Protein AF-A0A7C4HM32-F1 (afdb_monomer_lite)

Sequence (78 aa):
MKKYRLLAALLAVALMAGGCIAAKYAYQVNKDKALAVYDGALKLPGLKEKVEVWRDSYGVPHIVAQNEDDLYYAIGYV

Structure (mmCIF, N/CA/C/O backbone):
data_AF-A0A7C4HM32-F1
#
_entry.id   AF-A0A7C4HM32-F1
#
loop_
_atom_site.group_PDB
_atom_site.id
_atom_site.type_symbol
_atom_site.label_atom_id
_atom_site.label_alt_id
_atom_site.label_comp_id
_atom_site.label_asym_id
_atom_site.label_entity_id
_atom_site.label_seq_id
_atom_site.pdbx_PDB_ins_code
_atom_site.Cartn_x
_atom_site.Cartn_y
_atom_site.Cartn_z
_atom_site.occupancy
_atom_site.B_iso_or_equiv
_atom_site.auth_seq_id
_atom_site.auth_comp_id
_atom_site.auth_asym_id
_atom_site.auth_atom_id
_atom_site.pdbx_PDB_model_num
ATOM 1 N N . MET A 1 1 ? 43.689 2.743 -39.198 1.00 62.25 1 MET A N 1
ATOM 2 C CA . MET A 1 1 ? 42.358 3.336 -39.463 1.00 62.25 1 MET A CA 1
ATOM 3 C C . MET A 1 1 ? 41.205 2.348 -39.222 1.00 62.25 1 MET A C 1
ATOM 5 O O . MET A 1 1 ? 40.442 2.576 -38.298 1.00 62.25 1 MET A O 1
ATOM 9 N N . LYS A 1 2 ? 41.077 1.232 -39.968 1.00 75.31 2 LYS A N 1
ATOM 10 C CA . LYS A 1 2 ? 39.931 0.288 -39.849 1.00 75.31 2 LYS A CA 1
ATOM 11 C C . LYS A 1 2 ? 39.820 -0.440 -38.490 1.00 75.31 2 LYS A C 1
ATOM 13 O O . LYS A 1 2 ? 38.728 -0.518 -37.943 1.00 75.31 2 LYS A O 1
ATOM 18 N N . LYS A 1 3 ? 40.944 -0.885 -37.906 1.00 80.81 3 LYS A N 1
ATOM 19 C CA . LYS A 1 3 ? 40.979 -1.580 -36.597 1.00 80.81 3 LYS A CA 1
ATOM 20 C C . LYS A 1 3 ? 40.427 -0.750 -35.427 1.00 80.81 3 LYS A C 1
ATOM 22 O O . LYS A 1 3 ? 39.695 -1.268 -34.596 1.00 80.81 3 LYS A O 1
ATOM 27 N N . TYR A 1 4 ? 40.707 0.554 -35.410 1.00 88.50 4 TYR A N 1
ATOM 28 C CA . TYR A 1 4 ? 40.200 1.465 -34.377 1.00 88.50 4 TYR A CA 1
ATOM 29 C C . TYR A 1 4 ? 38.706 1.772 -34.553 1.00 88.50 4 TYR A C 1
ATOM 31 O O . TYR A 1 4 ? 38.010 1.957 -33.564 1.00 88.50 4 TYR A O 1
ATOM 39 N N . ARG A 1 5 ? 38.191 1.751 -35.793 1.00 91.31 5 ARG A N 1
ATOM 40 C CA . ARG A 1 5 ? 36.749 1.895 -36.071 1.00 91.31 5 ARG A CA 1
ATOM 41 C C . ARG A 1 5 ? 35.950 0.685 -35.576 1.00 91.31 5 ARG A C 1
ATOM 43 O O . ARG A 1 5 ? 34.876 0.870 -35.023 1.00 91.31 5 ARG A O 1
ATOM 50 N N . LEU A 1 6 ? 36.491 -0.527 -35.727 1.00 90.06 6 LEU A N 1
ATOM 51 C CA . LEU A 1 6 ? 35.885 -1.753 -35.190 1.00 90.06 6 LEU A CA 1
ATOM 52 C C . LEU A 1 6 ? 35.885 -1.771 -33.655 1.00 90.06 6 LEU A C 1
ATOM 54 O O . LEU A 1 6 ? 34.854 -2.045 -33.053 1.00 90.06 6 LEU A O 1
ATOM 58 N N . LEU A 1 7 ? 37.008 -1.411 -33.025 1.00 93.12 7 LEU A N 1
ATOM 59 C CA . LEU A 1 7 ? 37.091 -1.298 -31.563 1.00 93.12 7 LEU A CA 1
ATOM 60 C C . LEU A 1 7 ? 36.122 -0.243 -31.011 1.00 93.12 7 LEU A C 1
ATOM 62 O O . LEU A 1 7 ? 35.435 -0.505 -30.029 1.00 93.12 7 LEU A O 1
ATOM 66 N N . ALA A 1 8 ? 36.011 0.916 -31.666 1.00 93.50 8 ALA A N 1
ATOM 67 C CA . ALA A 1 8 ? 35.067 1.959 -31.271 1.00 93.50 8 ALA A CA 1
ATOM 68 C C . ALA A 1 8 ? 33.602 1.508 -31.411 1.00 93.50 8 ALA A C 1
ATOM 70 O O . ALA A 1 8 ? 32.793 1.785 -30.529 1.00 93.50 8 ALA A O 1
ATOM 71 N N . ALA A 1 9 ? 33.263 0.779 -32.479 1.00 94.69 9 ALA A N 1
ATOM 72 C CA . ALA A 1 9 ? 31.919 0.238 -32.670 1.00 94.69 9 ALA A CA 1
ATOM 73 C C . ALA A 1 9 ? 31.562 -0.806 -31.597 1.00 94.69 9 ALA A C 1
ATOM 75 O O . ALA A 1 9 ? 30.472 -0.753 -31.034 1.00 94.69 9 ALA A O 1
ATOM 76 N N . LEU A 1 10 ? 32.489 -1.709 -31.259 1.00 95.62 10 LEU A N 1
ATOM 77 C CA . LEU A 1 10 ? 32.288 -2.693 -30.189 1.00 95.62 10 LEU A CA 1
ATOM 78 C C . LEU A 1 10 ? 32.112 -2.025 -28.821 1.00 95.62 10 LEU A C 1
ATOM 80 O O . LEU A 1 10 ? 31.237 -2.425 -28.057 1.00 95.62 10 LEU A O 1
ATOM 84 N N . LEU A 1 11 ? 32.891 -0.979 -28.535 1.00 96.00 11 LEU A N 1
ATOM 85 C CA . LEU A 1 11 ? 32.761 -0.210 -27.299 1.0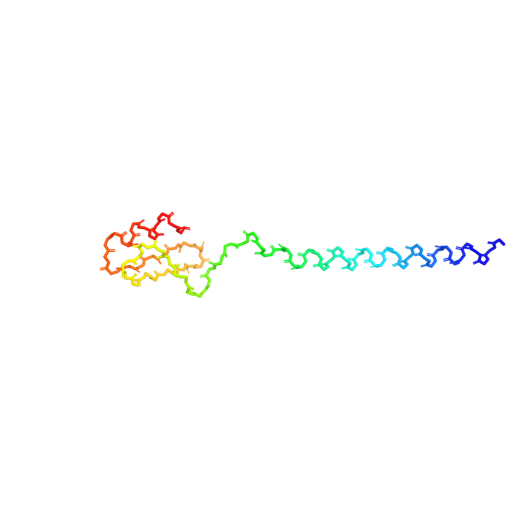0 96.00 11 LEU A CA 1
ATOM 86 C C . LEU A 1 11 ? 31.396 0.493 -27.216 1.00 96.00 11 LEU A C 1
ATOM 88 O O . LEU A 1 11 ? 30.740 0.444 -26.180 1.00 96.00 11 LEU A O 1
ATOM 92 N N . ALA A 1 12 ? 30.938 1.100 -28.314 1.00 96.00 12 ALA A N 1
ATOM 93 C CA . ALA A 1 12 ? 29.632 1.752 -28.380 1.00 96.00 12 ALA A CA 1
ATOM 94 C C . ALA A 1 12 ? 28.475 0.760 -28.168 1.00 96.00 12 ALA A C 1
ATOM 96 O O . ALA A 1 12 ? 27.530 1.060 -27.438 1.00 96.00 12 ALA A O 1
ATOM 97 N N . VAL A 1 13 ? 28.563 -0.440 -28.752 1.00 96.75 13 VAL A N 1
ATOM 98 C CA . VAL A 1 13 ? 27.572 -1.508 -28.547 1.00 96.75 13 VAL A CA 1
ATOM 99 C C . VAL A 1 13 ? 27.591 -2.006 -27.102 1.00 96.75 13 VAL A C 1
ATOM 101 O O . VAL A 1 13 ? 26.527 -2.164 -26.506 1.00 96.75 13 VAL A O 1
ATOM 104 N N . ALA A 1 14 ? 28.772 -2.198 -26.509 1.00 96.69 14 ALA A N 1
ATOM 105 C CA . ALA A 1 14 ? 28.900 -2.609 -25.113 1.00 96.69 14 ALA A CA 1
ATOM 106 C C . ALA A 1 14 ? 28.300 -1.571 -24.148 1.00 96.69 14 ALA A C 1
ATOM 108 O O . ALA A 1 14 ? 27.591 -1.939 -23.212 1.00 96.69 14 ALA A O 1
ATOM 109 N N . LEU A 1 15 ? 28.516 -0.277 -24.407 1.00 97.31 15 LEU A N 1
ATOM 110 C CA . LEU A 1 15 ? 27.925 0.812 -23.624 1.00 97.31 15 LEU A CA 1
ATOM 111 C C . LEU A 1 15 ? 26.401 0.865 -23.767 1.00 97.31 15 LEU A C 1
ATOM 113 O O . LEU A 1 15 ? 25.706 1.011 -22.763 1.00 97.31 15 LEU A O 1
ATOM 117 N N . MET A 1 16 ? 25.868 0.696 -24.981 1.00 96.88 16 MET A N 1
ATOM 118 C CA . MET A 1 16 ? 24.418 0.613 -25.193 1.00 96.88 16 MET A CA 1
ATOM 119 C C . MET A 1 16 ? 23.807 -0.582 -24.464 1.00 96.88 16 MET A C 1
ATOM 121 O O . MET A 1 16 ? 22.816 -0.420 -23.756 1.00 96.88 16 MET A O 1
ATOM 125 N N . ALA A 1 17 ? 24.415 -1.764 -24.579 1.00 97.19 17 ALA A N 1
ATOM 126 C CA . ALA A 1 17 ? 23.946 -2.958 -23.886 1.00 97.19 17 ALA A CA 1
ATOM 127 C C . ALA A 1 17 ? 23.964 -2.761 -22.360 1.00 97.19 17 ALA A C 1
ATOM 129 O O . ALA A 1 17 ? 22.968 -3.044 -21.693 1.00 97.19 17 ALA A O 1
ATOM 130 N N . GLY A 1 18 ? 25.051 -2.201 -21.817 1.00 97.50 18 GLY A N 1
ATOM 131 C CA . GLY A 1 18 ? 25.154 -1.849 -20.400 1.00 97.50 18 GLY A CA 1
ATOM 132 C C . GLY A 1 18 ? 24.076 -0.855 -19.957 1.00 97.50 18 GLY A C 1
ATOM 133 O O . GLY A 1 18 ? 23.427 -1.069 -18.934 1.00 97.50 18 GLY A O 1
ATOM 134 N N . GLY A 1 19 ? 23.817 0.182 -20.759 1.00 97.56 19 GLY A N 1
ATOM 135 C CA . GLY A 1 19 ? 22.764 1.166 -20.505 1.00 97.56 19 GLY A CA 1
ATOM 136 C C . GLY A 1 19 ? 21.361 0.556 -20.496 1.00 97.56 19 GLY A C 1
ATOM 137 O O . GLY A 1 19 ? 20.586 0.815 -19.577 1.00 97.56 19 GLY A O 1
ATOM 138 N N . CYS A 1 20 ? 21.041 -0.312 -21.459 1.00 97.19 20 CYS A N 1
ATOM 139 C CA . CYS A 1 20 ? 19.755 -1.012 -21.509 1.00 97.19 20 CYS A CA 1
ATOM 140 C C . CYS A 1 20 ? 19.550 -1.934 -20.299 1.00 97.19 20 CYS A C 1
ATOM 142 O O . CYS A 1 20 ? 18.456 -1.972 -19.733 1.00 97.19 20 CYS A O 1
ATOM 144 N N . ILE A 1 21 ? 20.594 -2.654 -19.876 1.00 97.50 21 ILE A N 1
ATOM 145 C CA . ILE A 1 21 ? 20.547 -3.512 -18.684 1.00 97.50 21 ILE A CA 1
ATOM 146 C C . ILE A 1 21 ? 20.312 -2.664 -17.428 1.00 97.50 21 ILE A C 1
ATOM 148 O O . ILE A 1 21 ? 19.416 -2.978 -16.644 1.00 97.50 21 ILE A O 1
ATOM 152 N N . ALA A 1 22 ? 21.058 -1.567 -17.263 1.00 97.00 22 ALA A N 1
ATOM 153 C CA . ALA A 1 22 ? 20.913 -0.664 -16.124 1.00 97.00 22 ALA A CA 1
ATOM 154 C C . ALA A 1 22 ? 19.516 -0.025 -16.068 1.00 97.00 22 ALA A C 1
ATOM 156 O O . ALA A 1 22 ? 18.888 -0.011 -15.011 1.00 97.00 22 ALA A O 1
ATOM 157 N N . ALA A 1 23 ? 18.993 0.435 -17.208 1.00 96.38 23 ALA A N 1
ATOM 158 C CA . ALA A 1 23 ? 17.651 1.003 -17.303 1.00 96.38 23 ALA A CA 1
ATOM 159 C C . ALA A 1 23 ? 16.568 -0.027 -16.949 1.00 96.38 23 ALA A C 1
ATOM 161 O O . ALA A 1 23 ? 15.659 0.268 -16.173 1.00 96.38 23 ALA A O 1
ATOM 162 N N . LYS A 1 24 ? 16.688 -1.261 -17.459 1.00 96.50 24 LYS A N 1
ATOM 163 C CA . LYS A 1 24 ? 15.760 -2.350 -17.133 1.00 96.50 24 LYS A CA 1
ATOM 164 C C . LYS A 1 24 ? 15.793 -2.686 -15.641 1.00 96.50 24 LYS A C 1
ATOM 166 O O . LYS A 1 24 ? 14.735 -2.834 -15.035 1.00 96.50 24 LYS A O 1
ATOM 171 N N . TYR A 1 25 ? 16.982 -2.783 -15.050 1.00 96.00 25 TYR A N 1
ATOM 172 C CA . TYR A 1 25 ? 17.140 -3.040 -13.619 1.00 96.00 25 TYR A CA 1
ATOM 173 C C . TYR A 1 25 ? 16.521 -1.918 -12.773 1.00 96.00 25 TYR A C 1
ATOM 175 O O . TYR A 1 25 ? 15.729 -2.184 -11.871 1.00 96.00 25 TYR A O 1
ATOM 183 N N . ALA A 1 26 ? 16.801 -0.657 -13.118 1.00 94.50 26 ALA A N 1
ATOM 184 C CA . ALA A 1 26 ? 16.223 0.499 -12.442 1.00 94.50 26 ALA A CA 1
ATOM 185 C C . ALA A 1 26 ? 14.689 0.516 -12.537 1.00 94.50 26 ALA A C 1
ATOM 187 O O . ALA A 1 26 ? 14.020 0.769 -11.537 1.00 94.50 26 ALA A O 1
ATOM 188 N N . TYR A 1 27 ? 14.117 0.199 -13.700 1.00 93.50 27 TYR A N 1
ATOM 189 C CA . TYR A 1 27 ? 12.668 0.092 -13.85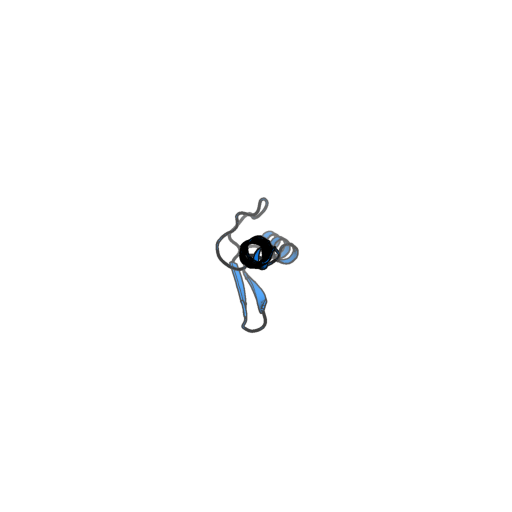9 1.00 93.50 27 TYR A CA 1
ATOM 190 C C . TYR A 1 27 ? 12.077 -1.016 -12.976 1.00 93.50 27 TYR A C 1
ATOM 192 O O . TYR A 1 27 ? 11.121 -0.777 -12.242 1.00 93.50 27 TYR A O 1
ATOM 200 N N . GLN A 1 28 ? 12.676 -2.210 -12.984 1.00 89.94 28 GLN A N 1
ATOM 201 C CA . GLN A 1 28 ? 12.182 -3.349 -12.203 1.00 89.94 28 GLN A CA 1
ATOM 202 C C . GLN A 1 28 ? 12.193 -3.106 -10.692 1.00 89.94 28 GLN A C 1
ATOM 204 O O . GLN A 1 28 ? 11.274 -3.542 -10.009 1.00 89.94 28 GLN A O 1
ATOM 209 N N . VAL A 1 29 ? 13.195 -2.399 -10.168 1.00 89.69 29 VAL A N 1
ATOM 210 C CA . VAL A 1 29 ? 13.291 -2.107 -8.727 1.00 89.69 29 VAL A CA 1
ATOM 211 C C . VAL A 1 29 ? 12.306 -1.017 -8.287 1.00 89.69 29 VAL A C 1
ATOM 213 O O . VAL A 1 29 ? 11.956 -0.939 -7.110 1.00 89.69 29 VAL A O 1
ATOM 216 N N . ASN A 1 30 ? 11.862 -0.152 -9.202 1.00 88.38 30 ASN A N 1
ATOM 217 C CA . ASN A 1 30 ? 11.032 1.004 -8.854 1.00 88.38 30 ASN A CA 1
ATOM 218 C C . ASN A 1 30 ? 9.567 0.885 -9.292 1.00 88.38 30 ASN A C 1
ATOM 220 O O . ASN A 1 30 ? 8.751 1.640 -8.772 1.00 88.38 30 ASN A O 1
ATOM 224 N N . LYS A 1 31 ? 9.216 -0.052 -10.185 1.00 86.56 31 LYS A N 1
ATOM 225 C CA . LYS A 1 31 ? 7.854 -0.169 -10.737 1.00 86.56 31 LYS A CA 1
ATOM 226 C C . LYS A 1 31 ? 6.753 -0.318 -9.681 1.00 86.56 31 LYS A C 1
ATOM 228 O O . LYS A 1 31 ? 5.676 0.229 -9.873 1.00 86.56 31 LYS A O 1
ATOM 233 N N . ASP A 1 32 ? 7.039 -0.980 -8.561 1.00 83.81 32 ASP A N 1
ATOM 234 C CA . ASP A 1 32 ? 6.019 -1.294 -7.552 1.00 83.81 32 ASP A CA 1
ATOM 235 C C . ASP A 1 32 ? 6.073 -0.362 -6.329 1.00 83.81 32 ASP A C 1
ATOM 237 O O . ASP A 1 32 ? 5.205 -0.425 -5.468 1.00 83.81 32 ASP A O 1
ATOM 241 N N . LYS A 1 33 ? 7.061 0.543 -6.236 1.00 81.69 33 LYS A N 1
ATOM 242 C CA . LYS A 1 33 ? 7.245 1.405 -5.049 1.00 81.69 33 LYS A CA 1
ATOM 243 C C . LYS A 1 33 ? 6.119 2.412 -4.823 1.00 81.69 33 LYS A C 1
ATOM 245 O O . LYS A 1 33 ? 5.962 2.896 -3.709 1.00 81.69 33 LYS A O 1
ATOM 250 N N . ALA A 1 34 ? 5.394 2.767 -5.879 1.00 78.06 34 ALA A N 1
ATOM 251 C CA . ALA A 1 34 ? 4.264 3.687 -5.804 1.00 78.06 34 ALA A CA 1
ATOM 252 C C . ALA A 1 34 ? 2.928 2.966 -5.565 1.00 78.06 34 ALA A C 1
ATOM 254 O O . ALA A 1 34 ? 1.908 3.629 -5.399 1.00 78.06 34 ALA A O 1
ATOM 255 N N . LEU A 1 35 ? 2.914 1.628 -5.587 1.00 84.50 35 LEU A N 1
ATOM 256 C CA . LEU A 1 35 ? 1.696 0.858 -5.379 1.00 84.50 35 LEU A CA 1
ATOM 257 C C . LEU A 1 35 ? 1.399 0.752 -3.884 1.00 84.50 35 LEU A C 1
ATOM 259 O O . LEU A 1 35 ? 2.302 0.563 -3.067 1.00 84.50 35 LEU A O 1
ATOM 263 N N . ALA A 1 36 ? 0.120 0.865 -3.534 1.00 81.38 36 ALA A N 1
ATOM 264 C CA . ALA A 1 36 ? -0.328 0.596 -2.179 1.00 81.38 36 ALA A CA 1
ATOM 265 C C . ALA A 1 36 ? -0.083 -0.880 -1.830 1.00 81.38 36 ALA A C 1
ATOM 267 O O . ALA A 1 36 ? -0.269 -1.774 -2.658 1.00 81.38 36 ALA A O 1
ATOM 268 N N . VAL A 1 37 ? 0.333 -1.131 -0.590 1.00 82.56 37 VAL A N 1
ATOM 269 C CA . VAL A 1 37 ? 0.478 -2.490 -0.062 1.00 82.56 37 VAL A CA 1
ATOM 270 C C . VAL A 1 37 ? -0.902 -2.972 0.373 1.00 82.56 37 VAL A C 1
ATOM 272 O O . VAL A 1 37 ? -1.503 -2.387 1.271 1.00 82.56 37 VAL A O 1
ATOM 275 N N . TYR A 1 38 ? -1.411 -4.018 -0.276 1.00 84.31 38 TYR A N 1
ATOM 276 C CA . TYR A 1 38 ? -2.750 -4.551 -0.003 1.00 84.31 38 TYR A CA 1
ATOM 277 C C . TYR A 1 38 ? -2.761 -5.760 0.930 1.00 84.31 38 TYR A C 1
ATOM 279 O O . TYR A 1 38 ? -3.783 -6.022 1.558 1.00 84.31 38 TYR A O 1
ATOM 287 N N . ASP A 1 39 ? -1.631 -6.455 1.043 1.00 86.94 39 ASP A N 1
ATOM 288 C CA . ASP A 1 39 ? -1.523 -7.708 1.778 1.00 86.94 39 ASP A CA 1
ATOM 289 C C . ASP A 1 39 ? -0.658 -7.568 3.030 1.00 86.94 39 ASP A C 1
ATOM 291 O O . ASP A 1 39 ? 0.290 -6.780 3.094 1.00 86.94 39 ASP A O 1
ATOM 295 N N . GLY A 1 40 ? -0.954 -8.413 4.014 1.00 91.50 40 GLY A N 1
ATOM 296 C CA . GLY A 1 40 ? -0.20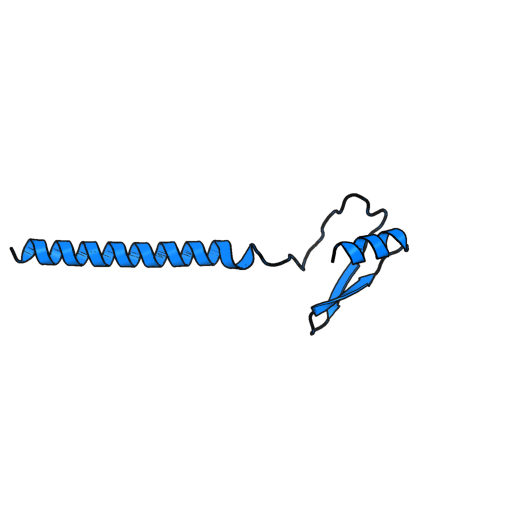7 -8.512 5.261 1.00 91.50 40 GLY A CA 1
ATOM 297 C C . GLY A 1 40 ? -0.875 -7.780 6.419 1.00 91.50 40 GLY A C 1
ATOM 298 O O . GLY A 1 40 ? -2.078 -7.537 6.426 1.00 91.50 40 GLY A O 1
ATOM 299 N N . ALA A 1 41 ? -0.080 -7.482 7.443 1.00 92.56 41 ALA A N 1
ATOM 300 C CA . ALA A 1 41 ? -0.541 -6.809 8.647 1.00 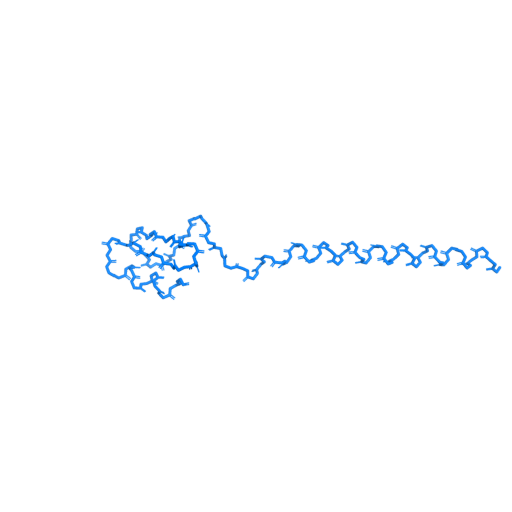92.56 41 ALA A CA 1
ATOM 301 C C . ALA A 1 41 ? 0.271 -5.535 8.870 1.00 92.56 41 ALA A C 1
ATOM 303 O O . ALA A 1 41 ? 1.503 -5.555 8.838 1.00 92.56 41 ALA A O 1
ATOM 304 N N . LEU A 1 42 ? -0.432 -4.442 9.148 1.00 92.00 42 LEU A N 1
ATOM 305 C CA . LEU A 1 42 ? 0.159 -3.156 9.479 1.00 92.00 42 LEU A CA 1
ATOM 306 C C . LEU A 1 42 ? -0.294 -2.738 10.876 1.00 92.00 42 LEU A C 1
ATOM 308 O O . LEU A 1 42 ? -1.477 -2.798 11.202 1.00 92.00 42 LEU A O 1
ATOM 312 N N . LYS A 1 43 ? 0.653 -2.302 11.708 1.00 93.19 43 LYS A N 1
ATOM 313 C CA . LYS A 1 43 ? 0.334 -1.682 12.995 1.00 93.19 43 LYS A CA 1
ATOM 314 C C . LYS A 1 43 ? 0.120 -0.192 12.778 1.00 93.19 43 LYS A C 1
ATOM 316 O O . LYS A 1 43 ? 1.066 0.511 12.431 1.00 93.19 43 LYS A O 1
ATOM 321 N N . LEU A 1 44 ? -1.103 0.271 13.009 1.00 92.19 44 LEU A N 1
ATOM 322 C CA . LEU A 1 44 ? -1.451 1.686 12.946 1.00 92.19 44 LEU A CA 1
ATOM 323 C C . LEU A 1 44 ? -1.557 2.261 14.364 1.00 92.19 44 LEU A C 1
ATOM 325 O O . LEU A 1 44 ? -2.347 1.754 15.164 1.00 92.19 44 LEU A O 1
ATOM 329 N N . PRO A 1 45 ? -0.769 3.295 14.706 1.00 93.69 45 PRO A N 1
ATOM 330 C CA . PRO A 1 45 ? -0.925 3.998 15.971 1.00 93.69 45 PRO A CA 1
ATOM 331 C C . PRO A 1 45 ? -2.325 4.608 16.076 1.00 93.69 45 PRO A C 1
ATOM 333 O O . PRO A 1 45 ? -2.730 5.371 15.206 1.00 93.69 45 PRO A O 1
ATOM 336 N N . GLY A 1 46 ? -3.042 4.303 17.156 1.00 92.12 46 GLY A N 1
ATOM 337 C CA . GLY A 1 46 ? -4.389 4.824 17.403 1.00 92.12 46 GLY A CA 1
ATOM 338 C C . GLY A 1 46 ? -5.506 3.799 17.231 1.00 92.12 46 GLY A C 1
ATOM 339 O O . GLY A 1 46 ? -6.565 4.013 17.812 1.00 92.12 46 GLY A O 1
ATOM 340 N N . LEU A 1 47 ? -5.259 2.674 16.544 1.00 96.44 47 LEU A N 1
ATOM 341 C CA . LEU A 1 47 ? -6.182 1.538 16.586 1.00 96.44 47 LEU A CA 1
ATOM 342 C C . LEU A 1 47 ? -6.205 0.932 17.990 1.00 96.44 47 LEU A C 1
ATOM 344 O O . LEU A 1 47 ? -5.151 0.629 18.560 1.00 96.44 47 LEU A O 1
ATOM 348 N N . LYS A 1 48 ? -7.409 0.754 18.531 1.00 97.25 48 LYS A N 1
ATOM 349 C CA . LYS A 1 48 ? -7.633 0.124 19.837 1.00 97.25 48 LYS A CA 1
ATOM 350 C C . LYS A 1 48 ? -7.706 -1.395 19.698 1.00 97.25 48 LYS A C 1
ATOM 352 O O . LYS A 1 48 ? -7.144 -2.111 20.520 1.00 97.25 48 LYS A O 1
ATOM 357 N N . GLU A 1 49 ? -8.343 -1.868 18.631 1.00 97.25 49 GLU A N 1
ATOM 358 C CA . GLU A 1 49 ? -8.592 -3.275 18.330 1.00 97.25 49 GLU A CA 1
ATOM 359 C C . GLU A 1 49 ? -8.163 -3.651 16.900 1.00 97.25 49 GLU A C 1
ATOM 361 O O . GLU A 1 49 ? -7.810 -2.810 16.069 1.00 97.25 49 GLU A O 1
ATOM 366 N N . LYS A 1 50 ? -8.185 -4.956 16.591 1.00 96.75 50 LYS A N 1
ATOM 367 C CA . LYS A 1 50 ? -7.923 -5.454 15.230 1.00 96.75 50 LYS A CA 1
ATOM 368 C C . LYS A 1 50 ? -9.004 -4.955 14.257 1.00 96.75 50 LYS A C 1
ATOM 370 O O . LYS A 1 50 ? -10.193 -5.164 14.499 1.00 96.75 50 LYS A O 1
ATOM 375 N N . VAL A 1 51 ? -8.564 -4.424 13.116 1.00 97.81 51 VAL A N 1
ATOM 376 C CA . VAL A 1 51 ? -9.394 -4.159 11.932 1.00 97.81 51 VAL A CA 1
ATOM 377 C C . VAL A 1 51 ? -8.976 -5.094 10.804 1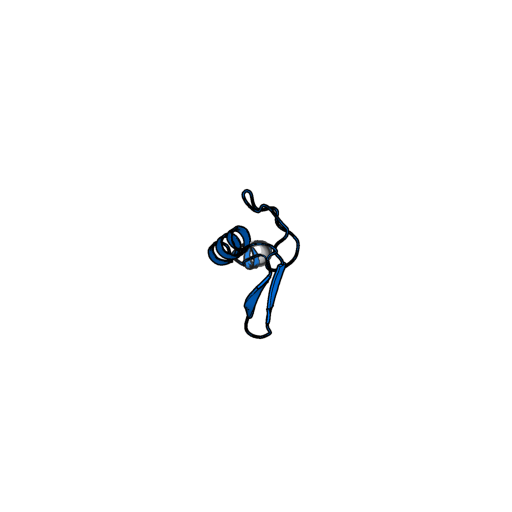.00 97.81 51 VAL A C 1
ATOM 379 O O . VAL A 1 51 ? -7.785 -5.317 10.579 1.00 97.81 51 VAL A O 1
ATOM 382 N N . GLU A 1 52 ? -9.953 -5.656 10.103 1.00 97.12 52 GLU A N 1
ATOM 383 C CA . GLU A 1 52 ? -9.742 -6.501 8.934 1.00 97.12 52 GLU A CA 1
ATOM 384 C C . GLU A 1 52 ? -10.231 -5.783 7.679 1.00 97.12 52 GLU A C 1
ATOM 386 O O . GLU A 1 52 ? -11.350 -5.271 7.644 1.00 97.12 52 GLU A O 1
ATOM 391 N N . VAL A 1 53 ? -9.376 -5.732 6.658 1.00 96.19 53 VAL A N 1
ATOM 392 C CA . VAL A 1 53 ? -9.675 -5.096 5.375 1.00 96.19 53 VAL A CA 1
ATOM 393 C C . VAL A 1 53 ? -9.419 -6.110 4.278 1.00 96.19 53 VAL A C 1
ATOM 395 O O . VAL A 1 53 ? -8.309 -6.619 4.147 1.00 96.19 53 VAL A O 1
ATOM 398 N N . TRP A 1 54 ? -10.435 -6.376 3.470 1.00 95.38 54 TRP A N 1
ATOM 399 C CA . TRP A 1 54 ? -10.304 -7.172 2.254 1.00 95.38 54 TRP A CA 1
ATOM 400 C C . TRP A 1 54 ? -10.966 -6.438 1.093 1.00 95.38 54 TRP A C 1
ATOM 402 O O . TRP A 1 54 ? -11.801 -5.560 1.298 1.00 95.38 54 TRP A O 1
ATOM 412 N N . ARG A 1 55 ? -10.548 -6.741 -0.136 1.00 94.38 55 ARG A N 1
ATOM 413 C CA . ARG A 1 55 ? -11.091 -6.123 -1.350 1.00 94.38 55 ARG A CA 1
ATOM 414 C C . ARG A 1 55 ? -11.764 -7.175 -2.209 1.00 94.38 55 ARG A C 1
ATOM 416 O O . ARG A 1 55 ? -11.278 -8.301 -2.296 1.00 94.38 55 ARG A O 1
ATOM 423 N N . ASP A 1 56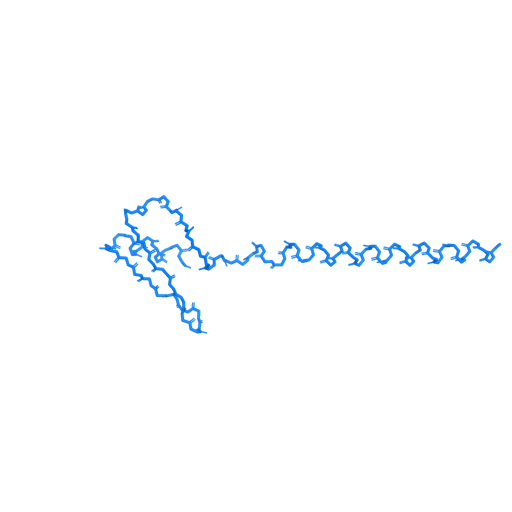 ? -12.882 -6.809 -2.818 1.00 95.19 56 ASP A N 1
ATOM 424 C CA . ASP A 1 56 ? -13.562 -7.672 -3.776 1.00 95.19 56 ASP A CA 1
ATOM 425 C C . ASP A 1 56 ? -12.824 -7.725 -5.132 1.00 95.19 56 ASP A C 1
ATOM 427 O O . ASP A 1 56 ? -11.752 -7.142 -5.319 1.00 95.19 56 ASP A O 1
ATOM 431 N N . SER A 1 57 ? -13.414 -8.412 -6.114 1.00 96.06 57 SER A N 1
ATOM 432 C CA . SER A 1 57 ? -12.861 -8.518 -7.472 1.00 96.06 57 SER A CA 1
ATOM 433 C C . SER A 1 57 ? -12.753 -7.183 -8.219 1.00 96.06 57 SER A C 1
ATOM 435 O O . SER A 1 57 ? -12.061 -7.117 -9.233 1.00 96.06 57 SER A O 1
ATOM 437 N N . TYR A 1 58 ? -13.443 -6.140 -7.755 1.00 95.56 58 TYR A N 1
ATOM 438 C CA . TYR A 1 58 ? -13.421 -4.794 -8.325 1.00 95.56 58 TYR A CA 1
ATOM 439 C C . TYR A 1 58 ? -12.511 -3.840 -7.535 1.00 95.56 58 TYR A C 1
ATOM 441 O O . TYR A 1 58 ? -12.363 -2.680 -7.917 1.00 95.56 58 TYR A O 1
ATOM 449 N N . GLY A 1 59 ? -11.874 -4.318 -6.461 1.00 92.06 59 GLY A N 1
ATOM 450 C CA . GLY A 1 59 ? -10.984 -3.531 -5.613 1.00 92.06 59 GLY A CA 1
ATOM 451 C C . GLY A 1 59 ? -11.700 -2.713 -4.534 1.00 92.06 59 GLY A C 1
ATOM 452 O O . GLY A 1 59 ? -11.046 -1.901 -3.876 1.00 92.06 59 GLY A O 1
ATOM 453 N N . VAL A 1 60 ? -13.007 -2.910 -4.330 1.00 95.00 60 VAL A N 1
ATOM 454 C CA . VAL A 1 60 ? -13.786 -2.176 -3.324 1.00 95.00 60 VAL A CA 1
ATOM 455 C C . VAL A 1 60 ? -13.425 -2.692 -1.928 1.00 95.00 60 VAL A C 1
ATOM 457 O O . VAL A 1 60 ? -13.501 -3.901 -1.699 1.00 95.00 60 VAL A O 1
ATOM 460 N N . PRO A 1 61 ? -13.007 -1.823 -0.986 1.00 95.75 61 PRO A N 1
ATOM 461 C CA . PRO A 1 61 ? -12.630 -2.252 0.353 1.00 95.75 61 PRO A CA 1
ATOM 462 C C . PRO A 1 61 ? -13.855 -2.570 1.217 1.00 95.75 61 PRO A C 1
ATOM 464 O O . PRO A 1 61 ? -14.772 -1.763 1.362 1.00 95.75 61 PRO A O 1
ATOM 467 N N . HIS A 1 62 ? -13.815 -3.728 1.863 1.00 96.88 62 HIS A N 1
ATOM 468 C CA . HIS A 1 62 ? -14.715 -4.142 2.927 1.00 96.88 62 HIS A CA 1
ATOM 469 C C . HIS A 1 62 ? -13.944 -4.104 4.247 1.00 96.88 62 HIS A C 1
ATOM 471 O O . HIS A 1 62 ? -12.951 -4.814 4.412 1.00 96.88 62 HIS A O 1
ATOM 477 N N . ILE A 1 63 ? -14.389 -3.250 5.169 1.00 97.50 63 ILE A N 1
ATOM 478 C CA . ILE A 1 63 ? -13.704 -2.972 6.435 1.00 97.50 63 ILE A CA 1
ATOM 479 C C . ILE A 1 63 ? -14.556 -3.509 7.583 1.00 97.50 63 ILE A C 1
ATOM 481 O O . ILE A 1 63 ? -15.728 -3.156 7.710 1.00 97.50 63 ILE A O 1
ATOM 485 N N . VAL A 1 64 ? -13.963 -4.359 8.420 1.00 97.94 64 VAL A N 1
ATOM 486 C CA . VAL A 1 64 ? -14.605 -4.948 9.600 1.00 97.94 64 VAL A CA 1
ATOM 487 C C . VAL A 1 64 ? -13.794 -4.583 10.837 1.00 97.94 64 VAL A C 1
ATOM 489 O O . VAL A 1 64 ? -12.609 -4.904 10.927 1.00 97.94 64 VAL A O 1
ATOM 492 N N . ALA A 1 65 ? -14.438 -3.930 11.801 1.00 98.06 65 ALA A N 1
ATOM 493 C CA . ALA A 1 65 ? -13.835 -3.510 13.062 1.00 98.06 65 ALA A CA 1
ATOM 494 C C . ALA A 1 65 ? -14.720 -3.915 14.249 1.00 98.06 65 ALA A C 1
ATOM 496 O O . ALA A 1 65 ? -15.927 -4.102 14.101 1.00 98.06 65 ALA A O 1
ATOM 497 N N . GLN A 1 66 ? -14.118 -4.035 15.434 1.00 97.38 66 GLN A N 1
ATOM 498 C CA . GLN A 1 66 ? -14.832 -4.381 16.672 1.00 97.38 66 GLN A CA 1
ATOM 499 C C . GLN A 1 66 ? -15.532 -3.185 17.335 1.00 97.38 66 GLN A C 1
ATOM 501 O O . GLN A 1 66 ? -16.336 -3.370 18.246 1.00 97.38 66 GLN A O 1
ATOM 506 N N . ASN A 1 67 ? -15.215 -1.960 16.915 1.00 97.94 67 ASN A N 1
ATOM 507 C CA . ASN A 1 67 ? -15.814 -0.735 17.429 1.00 97.94 67 ASN A CA 1
ATOM 508 C C . ASN A 1 67 ? -15.868 0.340 16.333 1.00 97.94 67 ASN A C 1
ATOM 510 O O . ASN A 1 67 ? -15.175 0.247 15.317 1.00 97.94 67 ASN A O 1
ATOM 514 N N . GLU A 1 68 ? -16.709 1.348 16.547 1.00 97.88 68 GLU A N 1
ATOM 515 C CA . GLU A 1 68 ? -16.955 2.407 15.564 1.00 97.88 68 GLU A CA 1
ATOM 516 C C . GLU A 1 68 ? -15.756 3.343 15.378 1.00 97.88 68 GLU A C 1
ATOM 518 O O . GLU A 1 68 ? -15.459 3.722 14.248 1.00 97.88 68 GLU A O 1
ATOM 523 N N . ASP A 1 69 ? -15.028 3.675 16.450 1.00 97.81 69 ASP A N 1
ATOM 524 C CA . ASP A 1 69 ? -13.862 4.566 16.371 1.00 97.81 69 ASP A CA 1
ATOM 525 C C . ASP A 1 69 ? -12.799 4.004 15.415 1.00 97.81 69 ASP A C 1
ATOM 527 O O . ASP A 1 69 ? -12.317 4.705 14.525 1.00 97.81 69 ASP A O 1
ATOM 531 N N . ASP A 1 70 ? -12.470 2.719 15.566 1.00 98.19 70 ASP A N 1
ATOM 532 C CA . ASP A 1 70 ? -11.498 2.028 14.721 1.00 98.19 70 ASP A CA 1
ATOM 533 C C . ASP A 1 70 ? -12.018 1.841 13.288 1.00 98.19 70 ASP A C 1
ATOM 535 O O . ASP A 1 70 ? -11.233 1.901 12.339 1.00 98.19 70 ASP A O 1
ATOM 539 N N . LEU A 1 71 ? -13.335 1.657 13.107 1.00 97.69 71 LEU A N 1
ATOM 540 C CA . LEU A 1 71 ? -13.960 1.598 11.784 1.00 97.69 71 LEU A CA 1
ATOM 541 C C . LEU A 1 71 ? -13.769 2.918 11.031 1.00 97.69 71 LEU A C 1
ATOM 543 O O . LEU A 1 71 ? -13.284 2.917 9.900 1.00 97.69 71 LEU A O 1
ATOM 547 N N . TYR A 1 72 ? -14.112 4.046 11.658 1.00 96.94 72 TYR A N 1
ATOM 548 C CA . TYR A 1 72 ? -13.957 5.366 11.047 1.00 96.94 72 TYR A CA 1
ATOM 549 C C . TYR A 1 72 ? -12.488 5.725 10.820 1.00 96.94 72 TYR A C 1
ATOM 551 O O . TYR A 1 72 ? -12.152 6.294 9.780 1.00 96.94 72 TYR A O 1
ATOM 559 N N . TYR A 1 73 ? -11.605 5.345 11.746 1.00 96.75 73 TYR A N 1
ATOM 560 C CA . TYR A 1 73 ? -10.166 5.517 11.580 1.00 96.75 73 TYR A CA 1
ATOM 561 C C . TYR A 1 73 ? -9.650 4.755 10.352 1.00 96.75 73 TYR A C 1
ATOM 563 O O . TYR A 1 73 ? -8.951 5.322 9.513 1.00 96.75 73 TYR A O 1
ATOM 571 N N . ALA A 1 74 ? -10.033 3.484 10.209 1.00 96.12 74 ALA A N 1
ATOM 572 C CA . ALA A 1 74 ? -9.625 2.656 9.083 1.00 96.12 74 ALA A CA 1
ATOM 573 C C . ALA A 1 74 ? -10.209 3.142 7.748 1.00 96.12 74 ALA A C 1
ATOM 575 O O . ALA A 1 74 ? -9.496 3.127 6.749 1.00 96.12 74 ALA A O 1
ATOM 576 N N . ILE A 1 75 ? -11.455 3.629 7.725 1.00 95.50 75 ILE A N 1
ATOM 577 C CA . ILE A 1 75 ? -12.056 4.242 6.527 1.00 95.50 75 ILE A CA 1
ATOM 578 C C . ILE A 1 75 ? -11.247 5.455 6.056 1.00 95.50 75 ILE A C 1
ATOM 580 O O . ILE A 1 75 ? -11.066 5.628 4.859 1.00 95.50 75 ILE A O 1
ATOM 584 N N . GLY A 1 76 ? -10.755 6.295 6.971 1.00 94.31 76 GLY A N 1
ATOM 585 C CA . GLY A 1 76 ? -9.920 7.445 6.604 1.00 94.31 76 GLY A CA 1
ATOM 586 C C . GLY A 1 76 ? -8.502 7.073 6.153 1.00 94.31 76 GLY A C 1
ATOM 587 O O . GLY A 1 76 ? -7.823 7.895 5.540 1.00 94.31 76 GLY A O 1
ATOM 588 N N . TYR A 1 77 ? -8.046 5.862 6.480 1.00 93.44 77 TYR A N 1
ATOM 589 C CA . TYR A 1 77 ? -6.726 5.355 6.114 1.00 93.44 77 TYR A CA 1
ATOM 590 C C . TYR A 1 77 ? -6.707 4.650 4.747 1.00 93.44 77 TYR A C 1
ATOM 592 O O . TYR A 1 77 ? -5.733 4.794 4.007 1.00 93.44 77 TYR A O 1
ATOM 600 N N . VAL A 1 78 ? -7.737 3.845 4.463 1.00 92.00 78 VAL A N 1
ATOM 601 C CA . VAL A 1 78 ? -7.867 2.980 3.272 1.00 92.00 78 VAL A CA 1
ATOM 602 C C . VAL A 1 78 ? -8.207 3.774 2.017 1.00 92.00 78 VAL A C 1
ATOM 604 O O . VAL A 1 78 ? -7.621 3.422 0.965 1.00 92.00 78 VAL A O 1
#

Secondary structure (DSSP, 8-state):
-HHHHHHHHHHHHHHHHHHHHHHHHHHHHHTTTTSPP-SS----TT--S-EEEEE-TT--EEEEESSHHHHHHHHHH-

Radius of gyration: 25.32 Å; chains: 1; bounding box: 59×16×60 Å

Foldseek 3Di:
DVVVVVVVVVVVVVVVVVVVVVVVVVCVVCVCVPPDDQDDDDDDPPDPFDKDWDADPVRDIDIDDPDDSNRVVVVVVD

pLDDT: mean 92.96, std 6.26, range [62.25, 98.19]